Protein AF-A0A8W8NED9-F1 (afdb_monomer)

Mean predicted aligned error: 9.83 Å

pLDDT: mean 81.66, std 17.74, range [39.56, 97.44]

Structure (mmCIF, N/CA/C/O backbone):
data_AF-A0A8W8NED9-F1
#
_entry.id   AF-A0A8W8NED9-F1
#
loop_
_atom_site.group_PDB
_atom_site.id
_atom_site.type_symbol
_atom_site.label_atom_id
_atom_site.label_alt_id
_atom_site.label_comp_id
_atom_site.label_asym_id
_atom_site.label_entity_id
_atom_site.label_seq_id
_atom_site.pdbx_PDB_ins_code
_atom_site.Cartn_x
_atom_site.Cartn_y
_atom_site.Cartn_z
_atom_site.occupancy
_atom_site.B_iso_or_equiv
_atom_site.auth_seq_id
_atom_site.auth_comp_id
_atom_site.auth_asym_id
_atom_site.auth_atom_id
_atom_site.pdbx_PDB_model_num
ATOM 1 N N . MET A 1 1 ? 11.009 -7.211 -29.321 1.00 55.16 1 MET A N 1
ATOM 2 C CA . MET A 1 1 ? 10.137 -6.782 -28.205 1.00 55.16 1 MET A CA 1
ATOM 3 C C . MET A 1 1 ? 10.417 -7.691 -27.021 1.00 55.16 1 MET 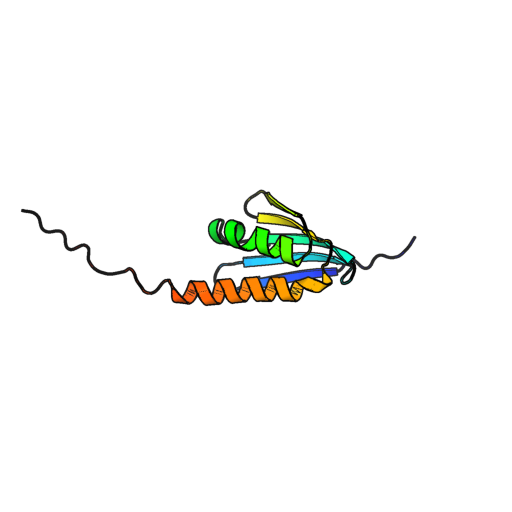A C 1
ATOM 5 O O . MET A 1 1 ? 10.388 -8.898 -27.209 1.00 55.16 1 MET A O 1
ATOM 9 N N . LYS A 1 2 ? 10.779 -7.157 -25.847 1.00 54.47 2 LYS A N 1
ATOM 10 C CA . LYS A 1 2 ? 10.926 -7.987 -24.640 1.00 54.47 2 LYS A CA 1
ATOM 11 C C . LYS A 1 2 ? 9.525 -8.292 -24.105 1.00 54.47 2 LYS A C 1
ATOM 13 O O . LYS A 1 2 ? 8.753 -7.362 -23.904 1.00 54.47 2 LYS A O 1
ATOM 18 N N . GLN A 1 3 ? 9.200 -9.568 -23.915 1.00 51.91 3 GLN A N 1
ATOM 19 C CA . GLN A 1 3 ? 7.986 -9.992 -23.219 1.00 51.91 3 GLN A CA 1
ATOM 20 C C . GLN A 1 3 ? 8.111 -9.545 -21.754 1.00 51.91 3 GLN A C 1
ATOM 22 O O . GLN A 1 3 ? 8.969 -10.049 -21.032 1.00 51.91 3 GLN A O 1
ATOM 27 N N . THR A 1 4 ? 7.313 -8.573 -21.317 1.00 58.78 4 THR A N 1
ATOM 28 C CA . THR A 1 4 ? 7.246 -8.191 -19.901 1.00 58.78 4 THR A CA 1
ATOM 29 C C . THR A 1 4 ? 6.128 -8.992 -19.251 1.00 58.78 4 THR A C 1
ATOM 31 O O . THR A 1 4 ? 4.956 -8.783 -19.556 1.00 58.78 4 THR A O 1
ATOM 34 N N . ASN A 1 5 ? 6.489 -9.921 -18.368 1.00 61.78 5 ASN A N 1
ATOM 35 C CA . ASN A 1 5 ? 5.521 -10.640 -17.547 1.00 61.78 5 ASN A CA 1
ATOM 36 C C . ASN A 1 5 ? 5.017 -9.690 -16.459 1.00 61.78 5 ASN A C 1
ATOM 38 O O . ASN A 1 5 ? 5.715 -9.423 -15.483 1.00 61.78 5 ASN A O 1
ATOM 42 N N . LEU A 1 6 ? 3.827 -9.135 -16.668 1.00 63.75 6 LEU A N 1
ATOM 43 C CA . LEU A 1 6 ? 3.149 -8.300 -15.689 1.00 63.75 6 LEU A CA 1
ATOM 44 C C . LEU A 1 6 ? 2.408 -9.209 -14.707 1.00 63.75 6 LEU A C 1
ATOM 46 O O . LEU A 1 6 ? 1.544 -9.976 -15.128 1.00 63.75 6 LEU A O 1
ATOM 50 N N . ILE A 1 7 ? 2.735 -9.129 -13.417 1.00 75.31 7 ILE A N 1
ATOM 51 C CA . ILE A 1 7 ? 2.069 -9.941 -12.394 1.00 75.31 7 ILE A CA 1
ATOM 52 C C . ILE A 1 7 ? 1.122 -9.053 -1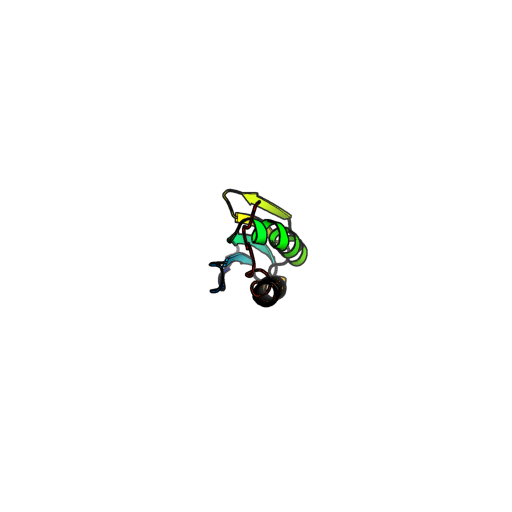1.593 1.00 75.31 7 ILE A C 1
ATOM 54 O O . ILE A 1 7 ? 1.514 -7.985 -11.118 1.00 75.31 7 ILE A O 1
ATOM 58 N N . LEU A 1 8 ? -0.127 -9.500 -11.465 1.00 81.62 8 LEU A N 1
ATOM 59 C CA . LEU A 1 8 ? -1.146 -8.884 -10.626 1.00 81.62 8 LEU A CA 1
ATOM 60 C C . LEU A 1 8 ? -1.220 -9.641 -9.298 1.00 81.62 8 LEU A C 1
ATOM 62 O O . LEU A 1 8 ? -1.477 -10.843 -9.292 1.00 81.62 8 LEU A O 1
ATOM 66 N N . TYR A 1 9 ? -1.031 -8.935 -8.187 1.00 81.62 9 TYR A N 1
ATOM 67 C CA . TYR A 1 9 ? -1.229 -9.475 -6.843 1.00 81.62 9 TYR A CA 1
ATOM 68 C C . TYR A 1 9 ? -2.340 -8.707 -6.142 1.00 81.62 9 TYR A C 1
ATOM 70 O O . TYR A 1 9 ? -2.294 -7.478 -6.072 1.00 81.62 9 TYR A O 1
ATOM 78 N N . VAL A 1 10 ? -3.314 -9.445 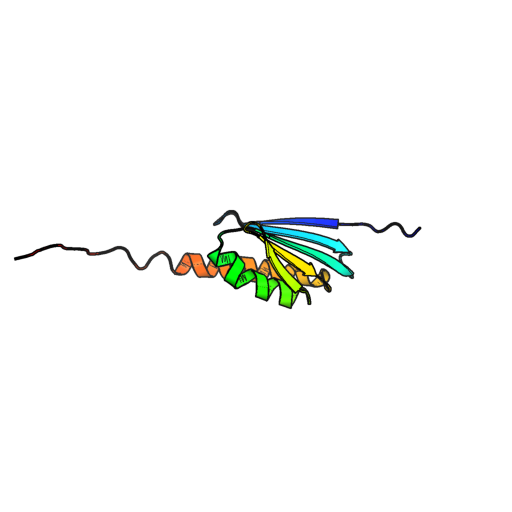-5.614 1.00 87.06 10 VAL A N 1
ATOM 79 C CA . VAL A 1 10 ? -4.418 -8.918 -4.813 1.00 87.06 10 VAL A CA 1
ATOM 80 C C . VAL A 1 10 ? -4.344 -9.573 -3.442 1.00 87.06 10 VAL A C 1
ATOM 82 O O . VAL A 1 10 ? -4.406 -10.798 -3.346 1.00 87.06 10 VAL A O 1
ATOM 85 N N . THR A 1 11 ? -4.275 -8.758 -2.397 1.00 84.44 11 THR A N 1
ATOM 86 C CA . THR A 1 11 ? -4.324 -9.213 -1.007 1.00 84.44 11 THR A CA 1
ATOM 87 C C . THR A 1 11 ? -5.551 -8.603 -0.339 1.00 84.44 11 THR A C 1
ATOM 89 O O . THR A 1 11 ? -5.746 -7.385 -0.366 1.00 84.44 11 THR A O 1
ATOM 92 N N . TYR A 1 12 ? -6.403 -9.462 0.226 1.00 84.50 12 TYR A N 1
ATOM 93 C CA . TYR A 1 12 ? -7.655 -9.075 0.874 1.00 84.50 12 TYR A CA 1
ATOM 94 C C . TYR A 1 12 ? -7.575 -9.291 2.385 1.00 84.50 12 TYR A C 1
ATOM 96 O O . TYR A 1 12 ? -7.170 -10.361 2.838 1.00 84.50 12 TYR A O 1
ATOM 104 N N . PHE A 1 13 ? -8.012 -8.295 3.157 1.00 82.56 13 PHE A N 1
ATOM 105 C CA . PHE A 1 13 ? -8.050 -8.344 4.618 1.00 82.56 13 PHE A CA 1
ATOM 106 C C . PHE A 1 13 ? -9.508 -8.247 5.098 1.00 82.56 13 PHE A C 1
ATOM 108 O O . PHE A 1 13 ? -10.221 -7.289 4.786 1.00 82.56 13 PHE A O 1
ATOM 115 N N . SER A 1 14 ? -9.970 -9.260 5.841 1.00 73.75 14 SER A N 1
ATOM 116 C CA . SER A 1 14 ? -11.397 -9.507 6.113 1.00 73.75 14 SER A CA 1
ATOM 117 C C . SER A 1 14 ? -12.053 -8.564 7.124 1.00 73.75 14 SER A C 1
ATOM 119 O O . SER A 1 14 ? -13.267 -8.394 7.067 1.00 73.75 14 SER A O 1
ATOM 121 N N . GLN A 1 15 ? -11.285 -7.946 8.021 1.00 65.62 15 GLN A N 1
ATOM 122 C CA . GLN A 1 15 ? -11.834 -7.185 9.150 1.00 65.62 15 GLN A CA 1
ATOM 123 C C . GLN A 1 15 ? -12.457 -5.842 8.733 1.00 65.62 15 GLN A C 1
ATOM 125 O O . GLN A 1 15 ? -13.483 -5.456 9.279 1.00 65.62 15 GLN A O 1
ATOM 130 N N . GLU A 1 16 ? -11.913 -5.172 7.710 1.00 68.38 16 GLU A N 1
ATOM 131 C CA . GLU A 1 16 ? -12.386 -3.844 7.271 1.00 68.38 16 GLU A CA 1
ATOM 132 C C . GLU A 1 16 ? -12.573 -3.719 5.747 1.00 68.38 16 GLU A C 1
ATOM 134 O O . GLU A 1 16 ? -12.622 -2.616 5.204 1.00 68.38 16 GLU A O 1
ATOM 139 N N . LYS A 1 17 ? -12.679 -4.849 5.028 1.00 83.56 17 LYS A N 1
ATOM 140 C CA . LYS A 1 17 ? -12.731 -4.885 3.550 1.00 83.56 17 LYS A CA 1
ATOM 141 C C . LYS A 1 17 ? -11.564 -4.118 2.910 1.00 83.56 17 LYS A C 1
ATOM 143 O O . LYS A 1 17 ? -11.746 -3.377 1.942 1.00 83.56 17 LYS A O 1
ATOM 148 N N . ILE A 1 18 ? -10.363 -4.286 3.461 1.00 90.44 18 ILE A N 1
ATOM 149 C CA . ILE A 1 18 ? -9.159 -3.652 2.921 1.00 90.44 18 ILE A CA 1
ATOM 150 C C . ILE A 1 18 ? -8.632 -4.496 1.766 1.00 90.44 18 ILE A C 1
ATOM 152 O O . ILE A 1 18 ? -8.539 -5.722 1.857 1.00 90.44 18 ILE A O 1
ATOM 156 N N . CYS A 1 19 ? -8.270 -3.821 0.681 1.00 92.75 19 CYS A N 1
ATOM 157 C CA . CYS A 1 19 ? -7.671 -4.433 -0.495 1.00 92.75 19 CYS A CA 1
ATOM 158 C C . CYS A 1 19 ? -6.338 -3.754 -0.788 1.00 92.75 19 CYS A C 1
ATOM 160 O O . CYS A 1 19 ? -6.271 -2.532 -0.922 1.00 92.75 19 CYS A O 1
ATOM 162 N N . PHE A 1 20 ? -5.285 -4.555 -0.902 1.00 94.56 20 PHE A N 1
ATOM 163 C CA . PHE A 1 20 ? -3.988 -4.110 -1.380 1.00 94.56 20 PHE A CA 1
ATOM 164 C C . PHE A 1 20 ? -3.695 -4.783 -2.717 1.00 94.56 20 PHE A C 1
ATOM 166 O O . PHE A 1 20 ? -3.582 -6.004 -2.811 1.00 94.56 20 PHE A O 1
ATOM 173 N N . LEU A 1 21 ? -3.603 -3.968 -3.761 1.00 94.81 21 LEU A N 1
ATOM 174 C CA . LEU A 1 21 ? -3.381 -4.386 -5.132 1.00 94.81 21 LEU A CA 1
ATOM 175 C C . LEU A 1 21 ? -2.024 -3.889 -5.604 1.00 94.81 21 LEU A C 1
ATOM 177 O O . LEU A 1 21 ? -1.714 -2.706 -5.479 1.00 94.81 21 LEU A O 1
ATOM 181 N N . THR A 1 22 ? -1.236 -4.770 -6.211 1.00 93.38 22 THR A N 1
ATOM 182 C CA . THR A 1 22 ? 0.012 -4.392 -6.879 1.00 93.38 22 THR A CA 1
ATOM 183 C C . THR A 1 22 ? 0.076 -4.989 -8.274 1.00 93.38 22 THR A C 1
ATOM 185 O O . THR A 1 22 ? -0.406 -6.095 -8.516 1.00 93.38 22 THR A O 1
ATOM 188 N N . VAL A 1 23 ? 0.657 -4.238 -9.205 1.00 92.38 23 VAL A N 1
ATOM 189 C CA . VAL A 1 23 ? 0.858 -4.677 -10.585 1.00 92.38 23 VAL A CA 1
ATOM 190 C C . VAL A 1 23 ? 2.210 -4.197 -11.089 1.00 92.38 23 VAL A C 1
ATOM 192 O O . VAL A 1 23 ? 2.536 -3.016 -10.976 1.00 92.38 23 VAL A O 1
ATOM 195 N N . GLY A 1 24 ? 3.023 -5.095 -11.634 1.00 88.69 24 GLY A N 1
ATOM 196 C CA . GLY A 1 24 ? 4.348 -4.730 -12.131 1.00 88.69 24 GLY A CA 1
ATOM 197 C C . GLY A 1 24 ? 5.306 -5.904 -12.221 1.00 88.69 24 GLY A C 1
ATOM 198 O O . GLY A 1 24 ? 4.903 -7.064 -12.130 1.00 88.69 24 GLY A O 1
ATOM 199 N N . ASP A 1 25 ? 6.581 -5.572 -12.405 1.00 83.38 25 ASP A N 1
ATOM 200 C CA . ASP A 1 25 ? 7.674 -6.537 -12.330 1.00 83.38 25 ASP A CA 1
ATOM 201 C C . ASP A 1 25 ? 7.995 -6.815 -10.856 1.00 83.38 25 ASP A C 1
ATOM 203 O O . ASP A 1 25 ? 8.221 -5.889 -10.075 1.00 83.38 25 ASP A O 1
ATOM 207 N N . GLU A 1 26 ? 8.040 -8.090 -10.472 1.00 73.00 26 GLU A N 1
ATOM 208 C CA . GLU A 1 26 ? 8.327 -8.530 -9.105 1.00 73.00 26 GLU A CA 1
ATOM 209 C C . GLU A 1 26 ? 9.645 -7.955 -8.559 1.00 73.00 26 GLU A C 1
ATOM 211 O O . GLU A 1 26 ? 9.749 -7.655 -7.367 1.00 73.00 26 GLU A O 1
ATOM 216 N N . LYS A 1 27 ? 10.644 -7.751 -9.428 1.00 78.56 27 LYS A N 1
ATOM 217 C CA . LYS A 1 27 ? 11.954 -7.190 -9.059 1.00 78.56 27 LYS A CA 1
ATOM 218 C C . LYS A 1 27 ? 12.112 -5.716 -9.432 1.00 78.56 27 LYS A C 1
ATOM 220 O O . LYS A 1 27 ? 13.177 -5.149 -9.191 1.00 78.56 27 LYS A O 1
ATOM 225 N N . GLY A 1 28 ? 11.084 -5.098 -10.005 1.00 81.06 28 GLY A N 1
ATOM 226 C CA . GLY A 1 28 ? 11.177 -3.783 -10.622 1.00 81.06 28 GLY A CA 1
ATOM 227 C C . GLY A 1 28 ? 10.137 -2.782 -10.133 1.00 81.06 28 GLY A C 1
ATOM 228 O O . GLY A 1 28 ? 9.632 -2.834 -9.005 1.00 81.06 28 GLY A O 1
ATOM 229 N N . ALA A 1 29 ? 9.866 -1.824 -11.015 1.00 89.25 29 ALA A N 1
ATOM 230 C CA . ALA A 1 29 ? 8.849 -0.813 -10.813 1.00 89.25 29 ALA A CA 1
ATOM 231 C C . ALA A 1 29 ? 7.454 -1.349 -11.161 1.00 89.25 29 ALA A C 1
ATOM 233 O O . ALA A 1 29 ? 7.285 -2.273 -11.960 1.00 89.25 29 ALA A O 1
ATOM 234 N N . GLY A 1 30 ? 6.444 -0.714 -10.585 1.00 92.38 30 GLY A N 1
ATOM 235 C CA . GLY A 1 30 ? 5.053 -1.011 -10.862 1.00 92.38 30 GLY A CA 1
ATOM 236 C C . GLY A 1 30 ? 4.119 0.017 -10.251 1.00 92.38 30 GLY A C 1
ATOM 237 O O . GLY A 1 30 ? 4.510 1.143 -9.934 1.00 92.38 30 GLY A O 1
ATOM 238 N N . LEU A 1 31 ? 2.868 -0.381 -10.090 1.00 94.62 31 LEU A N 1
ATOM 239 C CA . LEU A 1 31 ? 1.820 0.402 -9.462 1.00 94.62 31 LEU A CA 1
ATOM 240 C C . LEU A 1 31 ? 1.289 -0.344 -8.246 1.00 94.62 31 LEU A C 1
ATOM 242 O O . LEU A 1 31 ? 1.331 -1.575 -8.180 1.00 94.62 31 LEU A O 1
ATOM 246 N N . PHE A 1 32 ? 0.765 0.421 -7.301 1.00 95.19 32 PHE A N 1
ATOM 247 C CA . PHE A 1 32 ? 0.032 -0.117 -6.171 1.00 95.19 32 PHE A CA 1
ATOM 248 C C . PHE A 1 32 ? -1.227 0.701 -5.901 1.00 95.19 32 PHE A C 1
ATOM 250 O O . PHE A 1 32 ? -1.310 1.887 -6.238 1.00 95.19 32 PHE A O 1
ATOM 257 N N . LEU A 1 33 ? -2.193 0.052 -5.268 1.00 95.94 33 LEU A N 1
ATOM 258 C CA . LEU A 1 33 ? -3.447 0.630 -4.8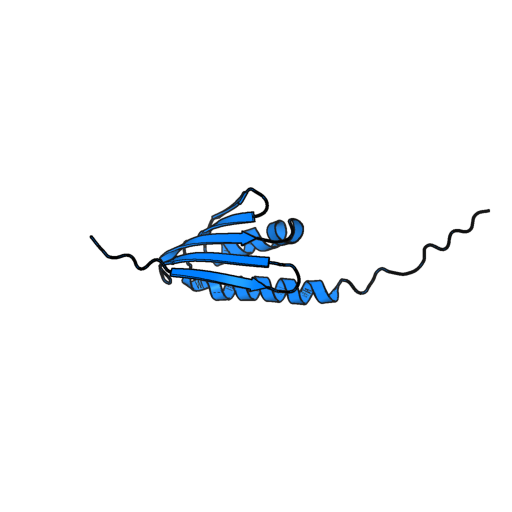28 1.00 95.94 33 LEU A CA 1
ATOM 259 C C . LEU A 1 33 ? -3.831 0.002 -3.488 1.00 95.94 33 LEU A C 1
ATOM 261 O O . LEU A 1 33 ? -3.808 -1.214 -3.329 1.00 95.94 33 LEU A O 1
ATOM 265 N N . LEU A 1 34 ? -4.165 0.850 -2.525 1.00 95.62 34 LEU A N 1
ATOM 266 C CA . LEU A 1 34 ? -4.688 0.487 -1.220 1.00 95.62 34 LEU A CA 1
ATOM 267 C C . LEU A 1 34 ? -6.099 1.067 -1.092 1.00 95.62 34 LEU A C 1
ATOM 269 O O . LEU A 1 34 ? -6.288 2.286 -1.126 1.00 95.62 34 LEU A O 1
ATOM 273 N N . SER A 1 35 ? -7.074 0.181 -0.941 1.00 93.81 35 SER A N 1
ATOM 274 C CA . SER A 1 35 ? -8.485 0.495 -0.719 1.00 93.81 35 SER A CA 1
ATOM 275 C C . SER A 1 35 ? -8.892 0.113 0.693 1.00 93.81 35 SER A C 1
ATOM 277 O O . SER A 1 35 ? -8.459 -0.919 1.202 1.00 93.81 35 SER A O 1
ATOM 279 N N . GLY A 1 36 ? -9.763 0.911 1.299 1.00 91.00 36 GLY A N 1
ATOM 280 C CA . GLY A 1 36 ? -10.299 0.667 2.634 1.00 91.00 36 GLY A CA 1
ATOM 281 C C . GLY A 1 36 ? -10.943 1.928 3.212 1.00 91.00 36 GLY A C 1
ATOM 282 O O . GLY A 1 36 ? -11.132 2.906 2.483 1.00 91.00 36 GLY A O 1
ATOM 283 N N . PRO A 1 37 ? -11.261 1.934 4.516 1.00 90.31 37 PRO A N 1
ATOM 284 C CA . PRO A 1 37 ? -11.763 3.117 5.206 1.00 90.31 37 PRO A CA 1
ATOM 285 C C . PRO A 1 37 ? -10.825 4.322 5.052 1.00 90.31 37 PRO A C 1
ATOM 287 O O . PRO A 1 37 ? -9.602 4.184 5.117 1.00 90.31 37 PRO A O 1
ATOM 290 N N . GLU A 1 38 ? -11.386 5.525 4.895 1.00 89.75 38 GLU A N 1
ATOM 291 C CA . GLU A 1 38 ? -10.605 6.737 4.600 1.00 89.75 38 GLU A CA 1
ATOM 292 C C . GLU A 1 38 ? -9.541 7.039 5.671 1.00 89.75 38 GLU A C 1
ATOM 294 O O . GLU A 1 38 ? -8.417 7.441 5.363 1.00 89.75 38 GLU A O 1
ATOM 299 N N . ILE A 1 39 ? -9.884 6.805 6.938 1.00 89.44 39 ILE A N 1
ATOM 300 C CA . ILE A 1 39 ? -8.980 6.997 8.076 1.00 89.44 39 ILE A CA 1
ATOM 301 C C . ILE A 1 39 ? -7.780 6.047 7.961 1.00 89.44 39 ILE A C 1
ATOM 303 O O . ILE A 1 39 ? -6.637 6.473 8.121 1.00 89.44 39 ILE A O 1
ATOM 307 N N . PHE A 1 40 ? -8.028 4.782 7.608 1.00 90.75 40 PHE A N 1
ATOM 308 C CA . PHE A 1 40 ? -6.986 3.773 7.441 1.00 90.75 40 PHE A CA 1
ATOM 309 C C . PHE A 1 40 ? -6.050 4.121 6.279 1.00 90.75 40 PHE A C 1
ATOM 311 O O . PHE A 1 40 ? -4.831 4.138 6.441 1.00 90.75 40 PHE A O 1
ATOM 318 N N . ILE A 1 41 ? -6.598 4.455 5.107 1.00 93.75 41 ILE A N 1
ATOM 319 C CA . ILE A 1 41 ? -5.778 4.748 3.921 1.00 93.75 41 ILE A CA 1
ATOM 320 C C . ILE A 1 41 ? -4.958 6.037 4.076 1.00 93.75 41 ILE A C 1
ATOM 322 O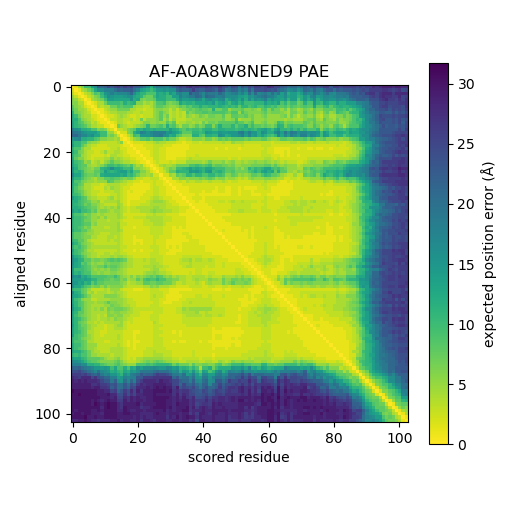 O . ILE A 1 41 ? -3.848 6.105 3.549 1.00 93.75 41 ILE A O 1
ATOM 326 N N . LYS A 1 42 ? -5.461 7.047 4.805 1.00 93.50 42 LYS A N 1
ATOM 327 C CA . LYS A 1 42 ? -4.714 8.283 5.104 1.00 93.50 42 LYS A CA 1
ATOM 328 C C . LYS A 1 42 ? -3.505 8.012 5.992 1.00 93.50 42 LYS A C 1
ATOM 330 O O . LYS A 1 42 ? -2.464 8.633 5.807 1.00 93.50 42 LYS A O 1
ATOM 335 N N . GLU A 1 43 ? -3.644 7.080 6.928 1.00 93.62 43 GLU A N 1
ATOM 336 C CA . GLU A 1 43 ? -2.591 6.711 7.870 1.00 93.62 43 GLU A CA 1
ATOM 337 C C . GLU A 1 43 ? -1.562 5.748 7.251 1.00 93.62 43 GLU A C 1
ATOM 339 O O . GLU A 1 43 ? -0.351 5.940 7.379 1.00 93.62 43 GLU A O 1
ATOM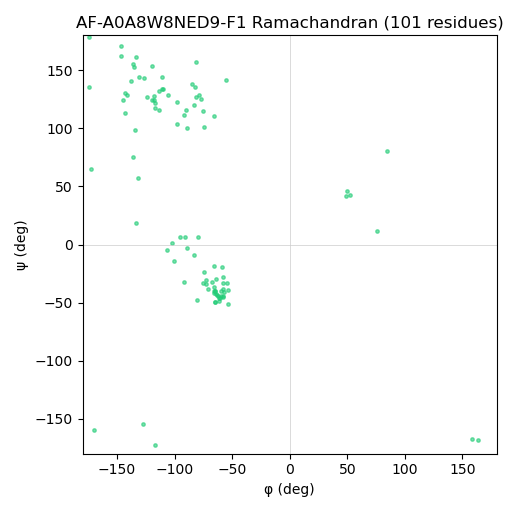 344 N N . VAL A 1 44 ? -2.040 4.698 6.579 1.00 95.25 44 VAL A N 1
ATOM 345 C CA . VAL A 1 44 ? -1.221 3.567 6.114 1.00 95.25 44 VAL A CA 1
ATOM 346 C C . VAL A 1 44 ? -0.707 3.775 4.691 1.00 95.25 44 VAL A C 1
ATOM 348 O O . VAL A 1 44 ? 0.406 3.359 4.374 1.00 95.25 44 VAL A O 1
ATOM 351 N N . GLY A 1 45 ? -1.465 4.464 3.836 1.00 95.56 45 GLY A N 1
AT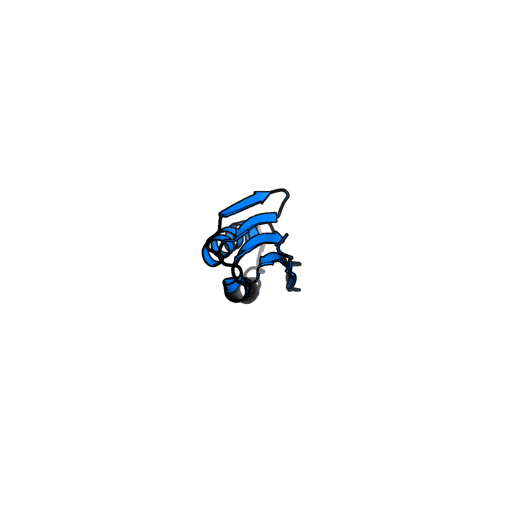OM 352 C CA . GLY A 1 45 ? -1.115 4.695 2.433 1.00 95.56 45 GLY A CA 1
ATOM 353 C C . GLY A 1 45 ? 0.271 5.322 2.223 1.00 95.56 45 GLY A C 1
ATOM 354 O O . GLY A 1 45 ? 1.073 4.748 1.480 1.00 95.56 45 GLY A O 1
ATOM 355 N N . PRO A 1 46 ? 0.615 6.437 2.899 1.00 97.12 46 PRO A N 1
ATOM 356 C CA . PRO A 1 46 ? 1.947 7.038 2.801 1.00 97.12 46 PRO A CA 1
ATOM 357 C C . PRO A 1 46 ? 3.078 6.099 3.243 1.00 97.12 46 PRO A C 1
ATOM 359 O O . PRO A 1 46 ? 4.101 6.018 2.566 1.00 97.12 46 PRO A O 1
ATOM 362 N N . LYS A 1 47 ? 2.872 5.331 4.321 1.00 97.44 47 LYS A N 1
ATOM 363 C CA . LYS A 1 47 ? 3.852 4.358 4.836 1.00 97.44 47 LYS A CA 1
ATOM 364 C C . LYS A 1 47 ? 4.080 3.213 3.840 1.00 97.44 47 LYS A C 1
ATOM 366 O O . LYS A 1 47 ? 5.210 2.793 3.605 1.00 97.44 47 LYS A O 1
ATOM 371 N N . VAL A 1 48 ? 3.011 2.733 3.199 1.00 96.56 48 VAL A N 1
ATOM 372 C CA . VAL A 1 48 ? 3.097 1.745 2.111 1.00 96.56 48 VAL A CA 1
ATOM 373 C C . VAL A 1 48 ? 3.881 2.310 0.925 1.00 96.56 48 VAL A C 1
ATOM 375 O O . VAL A 1 48 ? 4.763 1.629 0.401 1.00 96.56 48 VAL A O 1
ATOM 378 N N . ALA A 1 49 ? 3.616 3.558 0.524 1.00 96.69 49 ALA A N 1
ATOM 379 C CA . ALA A 1 49 ? 4.365 4.213 -0.547 1.00 96.69 49 ALA A CA 1
ATOM 380 C C . ALA A 1 49 ? 5.864 4.278 -0.227 1.00 96.69 49 ALA A C 1
ATOM 382 O O . ALA A 1 49 ? 6.686 3.955 -1.082 1.00 96.69 49 ALA A O 1
ATOM 383 N N . GLU A 1 50 ? 6.215 4.633 1.009 1.00 97.38 50 GLU A N 1
ATOM 384 C CA . GLU A 1 50 ? 7.596 4.692 1.484 1.00 97.38 50 GLU A CA 1
ATOM 385 C C . GLU A 1 50 ? 8.292 3.323 1.416 1.00 97.38 50 GLU A C 1
ATOM 387 O O . GLU A 1 50 ? 9.368 3.208 0.824 1.00 97.38 50 GLU A O 1
ATOM 392 N N . ILE A 1 51 ? 7.651 2.256 1.914 1.00 96.75 51 ILE A N 1
ATOM 393 C CA . ILE A 1 51 ? 8.180 0.880 1.843 1.00 96.75 51 ILE A CA 1
ATOM 394 C C . ILE A 1 51 ? 8.452 0.464 0.393 1.00 96.75 51 ILE A C 1
ATOM 396 O O . ILE A 1 51 ? 9.473 -0.158 0.088 1.00 96.75 51 ILE A O 1
ATOM 400 N N . LEU A 1 52 ? 7.562 0.827 -0.528 1.00 95.44 52 LEU A N 1
ATOM 401 C CA . LEU A 1 52 ? 7.704 0.517 -1.951 1.00 95.44 52 LEU A CA 1
ATOM 402 C C . LEU A 1 52 ? 8.672 1.462 -2.686 1.00 95.44 52 LEU A C 1
ATOM 404 O O . LEU A 1 52 ? 8.808 1.370 -3.913 1.00 95.44 52 LEU A O 1
ATOM 408 N N . ASN A 1 53 ? 9.357 2.351 -1.953 1.00 95.50 53 ASN A N 1
ATOM 409 C CA . ASN A 1 53 ? 10.206 3.427 -2.467 1.00 95.50 53 ASN A CA 1
ATOM 410 C C . ASN A 1 53 ? 9.492 4.236 -3.559 1.00 95.50 53 ASN A C 1
ATOM 412 O O . ASN A 1 53 ? 10.034 4.497 -4.632 1.00 95.50 53 ASN A O 1
ATOM 416 N N . GLY A 1 54 ? 8.217 4.505 -3.326 1.00 94.44 54 GLY A N 1
ATOM 417 C CA . GLY A 1 54 ? 7.255 4.990 -4.290 1.00 94.44 54 GLY A CA 1
ATOM 418 C C . GLY A 1 54 ? 6.708 6.368 -3.953 1.00 94.44 54 GLY A C 1
ATOM 419 O O . GLY A 1 54 ? 7.152 7.050 -3.033 1.00 94.44 54 GLY A O 1
ATOM 420 N N . LYS A 1 55 ? 5.707 6.780 -4.726 1.00 95.62 55 LYS A N 1
ATOM 421 C CA . LYS A 1 55 ? 4.901 7.976 -4.457 1.00 95.62 55 LYS A CA 1
ATOM 422 C C . LYS A 1 55 ? 3.450 7.644 -4.726 1.00 95.62 55 LYS A C 1
ATOM 424 O O . LYS A 1 55 ? 3.169 6.983 -5.725 1.00 95.62 55 LYS A O 1
ATOM 429 N N . GLY A 1 56 ? 2.550 8.142 -3.891 1.00 95.12 56 GLY A N 1
ATOM 430 C CA . GLY A 1 56 ? 1.121 7.966 -4.085 1.00 95.12 56 GLY A CA 1
ATOM 431 C C . GLY A 1 56 ? 0.309 9.151 -3.595 1.00 95.12 56 GLY A C 1
ATOM 432 O O . GLY A 1 56 ? 0.826 10.077 -2.969 1.00 95.12 56 GLY A O 1
ATOM 433 N N . SER A 1 57 ? -0.970 9.120 -3.926 1.00 95.69 57 SER A N 1
ATOM 434 C CA . SER A 1 57 ? -1.959 10.100 -3.508 1.00 95.69 57 SER A CA 1
ATOM 435 C C . SER A 1 57 ? -3.313 9.427 -3.321 1.00 95.69 57 SER A C 1
ATOM 437 O O . SER A 1 57 ? -3.560 8.317 -3.802 1.00 95.69 57 SER A O 1
ATOM 439 N N . ILE A 1 58 ? -4.201 10.111 -2.602 1.00 94.31 58 ILE A N 1
ATOM 440 C CA . ILE A 1 58 ? -5.584 9.670 -2.450 1.00 94.31 58 ILE A CA 1
ATOM 441 C C . ILE A 1 58 ? -6.365 10.093 -3.692 1.00 94.31 58 ILE A C 1
ATOM 443 O O . ILE A 1 58 ? -6.365 11.261 -4.073 1.00 94.31 58 ILE A O 1
ATOM 447 N N . ASN A 1 59 ? -7.045 9.137 -4.314 1.00 90.69 59 ASN A N 1
ATOM 448 C CA . ASN A 1 59 ? -7.906 9.353 -5.464 1.00 90.69 59 ASN A CA 1
ATOM 449 C C . ASN A 1 59 ? -9.107 8.396 -5.391 1.00 90.69 59 ASN A C 1
ATOM 451 O O . ASN A 1 59 ? -8.932 7.179 -5.301 1.00 90.69 59 ASN A O 1
ATOM 455 N N . ARG A 1 60 ? -10.325 8.958 -5.424 1.00 85.25 60 ARG A N 1
ATOM 456 C CA . ARG A 1 60 ? -11.610 8.229 -5.363 1.00 85.25 60 ARG A CA 1
ATOM 457 C C . ARG A 1 60 ? -11.691 7.214 -4.210 1.00 85.25 60 ARG A C 1
ATOM 459 O O . ARG A 1 60 ? -12.077 6.071 -4.422 1.00 85.25 60 ARG A O 1
ATOM 466 N N . GLY A 1 61 ? -11.288 7.620 -3.005 1.00 84.44 61 GLY A N 1
ATOM 467 C CA . GLY A 1 61 ? -11.352 6.760 -1.814 1.00 84.44 61 GLY A CA 1
ATOM 468 C C . GLY A 1 61 ? -10.278 5.670 -1.745 1.00 84.44 61 GLY A C 1
ATOM 469 O O . GLY A 1 61 ? -10.371 4.785 -0.905 1.00 84.44 61 GLY A O 1
ATOM 470 N N . ASN A 1 62 ? -9.252 5.730 -2.599 1.00 93.62 62 ASN A N 1
ATOM 471 C CA . ASN A 1 62 ? -8.127 4.797 -2.588 1.00 93.62 62 ASN A CA 1
ATOM 472 C C . ASN A 1 62 ? -6.813 5.561 -2.518 1.00 93.62 62 ASN A C 1
ATOM 474 O O . ASN A 1 62 ? -6.670 6.599 -3.165 1.00 93.62 62 ASN A O 1
ATOM 478 N N . TYR A 1 63 ? -5.832 5.026 -1.801 1.00 96.38 63 TYR A N 1
ATOM 479 C CA . TYR A 1 63 ? -4.463 5.515 -1.873 1.00 96.38 63 TYR A CA 1
ATOM 480 C C . TYR A 1 63 ? -3.724 4.740 -2.964 1.00 96.38 63 TYR A C 1
ATOM 482 O O . TYR A 1 63 ? -3.561 3.529 -2.858 1.00 96.38 63 TYR A O 1
ATOM 490 N N . GLN A 1 64 ? -3.289 5.408 -4.027 1.00 96.44 64 GLN A N 1
ATOM 491 C CA . GLN A 1 64 ? -2.673 4.745 -5.179 1.00 96.44 64 GLN A CA 1
ATOM 492 C C . GLN A 1 64 ? -1.418 5.470 -5.645 1.00 96.44 64 GLN A C 1
ATOM 494 O O . GLN A 1 64 ? -1.278 6.678 -5.453 1.00 96.44 64 GLN A O 1
ATOM 499 N N . GLY A 1 65 ? -0.495 4.736 -6.261 1.00 95.69 65 GLY A N 1
ATOM 500 C CA . GLY A 1 65 ? 0.803 5.298 -6.587 1.00 95.69 65 GLY A CA 1
ATOM 501 C C . GLY A 1 65 ? 1.725 4.413 -7.410 1.00 95.69 65 GLY A C 1
ATOM 502 O O . GLY A 1 65 ? 1.417 3.271 -7.747 1.00 95.69 65 GLY A O 1
ATOM 503 N N . LYS A 1 66 ? 2.895 4.973 -7.720 1.00 95.50 66 LYS A N 1
ATOM 504 C CA . LYS A 1 66 ? 4.016 4.255 -8.331 1.00 95.50 66 LYS A CA 1
ATOM 505 C C . LYS A 1 66 ? 4.835 3.577 -7.241 1.00 95.50 66 LYS A C 1
ATOM 507 O O . LYS A 1 66 ? 5.130 4.209 -6.231 1.00 95.50 66 LYS A O 1
ATOM 512 N N . ALA A 1 67 ? 5.254 2.345 -7.486 1.00 95.19 67 ALA A N 1
ATOM 513 C CA . ALA A 1 67 ? 6.212 1.597 -6.684 1.00 95.19 67 ALA A CA 1
ATOM 514 C C . ALA A 1 67 ? 7.516 1.446 -7.475 1.00 95.19 67 ALA A C 1
ATOM 516 O O . ALA A 1 67 ? 7.475 1.073 -8.644 1.00 95.19 67 ALA A O 1
ATOM 517 N N . ASN A 1 68 ? 8.667 1.699 -6.852 1.00 93.56 68 ASN A N 1
ATOM 518 C CA . ASN A 1 68 ? 9.973 1.454 -7.480 1.00 93.56 68 ASN A CA 1
ATOM 519 C C . ASN A 1 68 ? 10.619 0.147 -6.994 1.00 93.56 68 ASN A C 1
ATOM 521 O O . ASN A 1 68 ? 11.595 -0.307 -7.586 1.00 93.56 68 ASN A O 1
ATOM 525 N N . LYS A 1 69 ? 10.105 -0.441 -5.904 1.00 91.31 69 LYS A N 1
ATOM 526 C CA . LYS A 1 69 ? 10.585 -1.700 -5.320 1.00 91.31 69 LYS A CA 1
ATOM 527 C C . LYS A 1 69 ? 9.416 -2.614 -4.936 1.00 91.31 69 LYS A C 1
ATOM 529 O O . LYS A 1 69 ? 9.111 -2.765 -3.753 1.00 91.31 69 LYS A O 1
ATOM 534 N N . LEU A 1 70 ? 8.776 -3.253 -5.921 1.00 91.00 70 LEU A N 1
ATOM 535 C CA . LEU A 1 70 ? 7.705 -4.232 -5.655 1.00 91.00 70 LEU A CA 1
ATOM 536 C C . LEU A 1 70 ? 8.186 -5.492 -4.925 1.00 91.00 70 LEU A C 1
ATOM 538 O O . LEU A 1 70 ? 7.391 -6.154 -4.260 1.00 91.00 70 LEU A O 1
ATOM 542 N N . SER A 1 71 ? 9.490 -5.765 -4.936 1.00 90.81 71 SER A N 1
ATOM 543 C CA . SER A 1 71 ? 10.099 -6.802 -4.100 1.00 90.81 71 SER A CA 1
ATOM 544 C C . SER A 1 71 ? 9.864 -6.582 -2.598 1.00 90.81 71 SER A C 1
ATOM 546 O O . SER A 1 71 ? 9.954 -7.527 -1.820 1.00 90.81 71 SER A O 1
ATOM 548 N N . GLN A 1 72 ? 9.514 -5.359 -2.172 1.00 92.69 72 GLN A N 1
ATOM 549 C CA . GLN A 1 72 ? 9.162 -5.043 -0.784 1.00 92.69 72 GLN A CA 1
ATOM 550 C C . GLN A 1 72 ? 7.662 -5.172 -0.468 1.00 92.69 72 GLN A C 1
ATOM 552 O O . GLN A 1 72 ? 7.266 -4.857 0.654 1.00 92.69 72 GLN A O 1
ATOM 557 N N . LYS A 1 73 ? 6.825 -5.669 -1.395 1.00 91.81 73 LYS A N 1
ATOM 558 C CA . LYS A 1 73 ? 5.369 -5.803 -1.180 1.00 91.81 73 LYS A CA 1
ATOM 559 C C . LYS A 1 73 ? 5.006 -6.577 0.091 1.00 91.81 73 LYS A C 1
ATOM 561 O O . LYS A 1 73 ? 4.136 -6.132 0.826 1.00 91.81 73 LYS A O 1
ATOM 566 N N . GLY A 1 74 ? 5.742 -7.640 0.426 1.00 92.31 74 GLY A N 1
ATOM 567 C CA . GLY A 1 74 ? 5.484 -8.423 1.642 1.00 92.31 74 GLY A CA 1
ATOM 568 C C . GLY A 1 74 ? 5.696 -7.629 2.939 1.00 92.31 74 GLY A C 1
ATOM 569 O O . GLY A 1 74 ? 5.006 -7.855 3.928 1.00 92.31 74 GLY A O 1
ATOM 570 N N . LYS A 1 75 ? 6.599 -6.636 2.942 1.00 94.94 75 LYS A N 1
ATOM 571 C CA . LYS A 1 75 ? 6.749 -5.719 4.086 1.00 94.94 75 LYS A CA 1
ATOM 572 C C . LYS A 1 75 ? 5.557 -4.770 4.200 1.00 94.94 75 LYS A C 1
ATOM 574 O O . LYS A 1 75 ? 5.124 -4.479 5.309 1.00 94.94 75 LYS A O 1
ATOM 579 N N . ALA A 1 76 ? 5.031 -4.303 3.067 1.00 95.00 76 ALA A N 1
ATOM 580 C CA . ALA A 1 76 ? 3.833 -3.470 3.042 1.00 95.00 76 ALA A CA 1
ATOM 581 C C . ALA A 1 76 ? 2.599 -4.254 3.522 1.00 95.00 76 ALA A C 1
ATOM 583 O O . ALA A 1 76 ? 1.834 -3.738 4.329 1.00 95.00 76 ALA A O 1
ATOM 584 N N . GLU A 1 77 ? 2.445 -5.514 3.108 1.00 93.81 77 GLU A N 1
ATOM 585 C CA . GLU A 1 77 ? 1.384 -6.407 3.599 1.00 93.81 77 GLU A CA 1
ATOM 586 C C . GLU A 1 77 ? 1.477 -6.628 5.108 1.00 93.81 77 GLU A C 1
ATOM 588 O O . GLU A 1 77 ? 0.477 -6.495 5.811 1.00 93.81 77 GLU A O 1
ATOM 593 N N . LYS A 1 78 ? 2.686 -6.892 5.617 1.00 94.31 78 LYS A N 1
ATOM 594 C CA . LYS A 1 78 ? 2.919 -7.051 7.054 1.00 94.31 78 LYS A CA 1
ATOM 595 C C . LYS A 1 78 ? 2.539 -5.790 7.837 1.00 94.31 78 LYS A C 1
ATOM 597 O O . LYS A 1 78 ? 1.837 -5.901 8.835 1.00 94.31 78 LYS A O 1
ATOM 602 N N . LEU A 1 79 ? 2.913 -4.602 7.352 1.00 95.25 79 LEU A N 1
ATOM 603 C CA . LEU A 1 79 ? 2.499 -3.329 7.956 1.00 95.25 79 LEU A CA 1
ATOM 604 C C . LEU A 1 79 ? 0.967 -3.189 8.005 1.00 95.25 79 LEU A C 1
ATOM 606 O O . LEU A 1 79 ? 0.414 -2.768 9.024 1.00 95.25 79 LEU A O 1
ATOM 610 N N . ILE A 1 80 ? 0.279 -3.521 6.908 1.00 93.25 80 ILE A N 1
ATOM 611 C CA . ILE A 1 80 ? -1.189 -3.463 6.831 1.00 93.25 80 ILE A CA 1
ATOM 612 C C . ILE A 1 80 ? -1.803 -4.412 7.870 1.00 93.25 80 ILE A C 1
ATOM 614 O O . ILE A 1 80 ? -2.678 -4.003 8.632 1.00 93.25 80 ILE A O 1
ATOM 618 N N . GLN A 1 81 ? -1.298 -5.643 7.959 1.00 90.94 81 GLN A N 1
ATOM 619 C CA . GLN A 1 81 ? -1.771 -6.653 8.906 1.00 90.94 81 GLN A CA 1
ATOM 620 C C . GLN A 1 81 ? -1.529 -6.262 10.374 1.00 90.94 81 GLN A C 1
ATOM 622 O O . GLN A 1 81 ? -2.411 -6.440 11.216 1.00 90.94 81 GLN A O 1
ATOM 627 N N . GLU A 1 82 ? -0.358 -5.707 10.690 1.00 91.75 82 GLU A N 1
ATOM 628 C CA . GLU A 1 82 ? -0.013 -5.233 12.037 1.00 91.75 82 GLU A CA 1
ATOM 629 C C . GLU A 1 82 ? -0.900 -4.061 12.462 1.00 91.75 82 GLU A C 1
ATOM 631 O O . G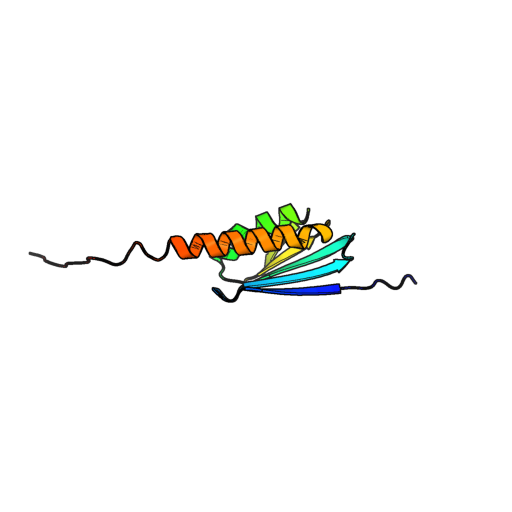LU A 1 82 ? -1.363 -4.006 13.604 1.00 91.75 82 GLU A O 1
ATOM 636 N N . THR A 1 83 ? -1.190 -3.148 11.532 1.00 90.56 83 THR A N 1
ATOM 637 C CA . THR A 1 83 ? -2.074 -2.006 11.796 1.00 90.56 83 THR A CA 1
ATOM 638 C C . THR A 1 83 ? -3.501 -2.469 12.084 1.00 90.56 83 THR A C 1
ATOM 640 O O . THR A 1 83 ? -4.135 -1.950 13.001 1.00 90.56 83 THR A O 1
ATOM 643 N N . LEU A 1 84 ? -3.993 -3.472 11.351 1.00 87.81 84 LEU A N 1
ATOM 644 C CA . LEU A 1 84 ? -5.319 -4.052 11.584 1.00 87.81 84 LEU A CA 1
ATOM 645 C C . LEU A 1 84 ? -5.409 -4.749 12.943 1.00 87.81 84 LEU A C 1
ATOM 647 O O . LEU A 1 84 ? -6.269 -4.410 13.752 1.00 87.81 84 LEU A O 1
ATOM 651 N N . SER A 1 85 ? -4.435 -5.609 13.245 1.00 85.06 85 SER A N 1
ATOM 652 C CA . SER A 1 85 ? -4.346 -6.312 14.536 1.00 85.06 85 SER A CA 1
ATOM 653 C C . SER A 1 85 ? -4.277 -5.346 15.729 1.00 85.06 85 SER A C 1
ATOM 655 O O . SER A 1 85 ? -4.790 -5.627 16.810 1.00 85.06 85 SER A O 1
ATOM 657 N N . SER A 1 86 ? -3.643 -4.184 15.540 1.00 81.00 86 SER A N 1
ATOM 658 C CA . SER A 1 86 ? -3.524 -3.156 16.580 1.00 81.00 86 SER A CA 1
ATOM 659 C C . SER A 1 86 ? -4.830 -2.383 16.806 1.00 81.00 86 SER A C 1
ATOM 661 O O . SER A 1 86 ? -5.115 -1.994 17.940 1.00 81.00 86 SER A O 1
ATOM 663 N N . LYS A 1 87 ? -5.640 -2.167 15.758 1.00 69.50 87 LYS A N 1
ATOM 664 C CA . LYS A 1 87 ? -6.927 -1.455 15.858 1.00 69.50 87 LYS A CA 1
ATOM 665 C C . LYS A 1 87 ? -8.007 -2.298 16.547 1.00 69.50 87 LYS A C 1
ATOM 667 O O . LYS A 1 87 ? -8.791 -1.737 17.310 1.00 69.50 87 LYS A O 1
ATOM 672 N N . ASP A 1 88 ? -7.967 -3.626 16.420 1.00 59.12 88 ASP A N 1
ATOM 673 C CA . ASP A 1 88 ? -8.856 -4.542 17.160 1.00 59.12 88 ASP A CA 1
ATOM 674 C C . ASP A 1 88 ? -8.748 -4.389 18.690 1.00 59.12 88 ASP A C 1
ATOM 676 O O . ASP A 1 88 ? -9.706 -4.630 19.427 1.00 59.12 88 ASP A O 1
ATOM 680 N N . SER A 1 89 ? -7.587 -3.951 19.185 1.00 56.28 89 SER A N 1
ATOM 681 C CA . SER A 1 89 ? -7.332 -3.797 20.621 1.00 56.28 89 SER A CA 1
ATOM 682 C C . SER A 1 89 ? -7.845 -2.473 21.208 1.00 56.28 89 SER A C 1
ATOM 684 O O . SER A 1 89 ? -7.855 -2.327 22.428 1.00 56.28 89 SER A O 1
ATOM 686 N N . GLN A 1 90 ? -8.292 -1.514 20.385 1.00 50.28 90 GLN A N 1
ATOM 687 C CA . GLN A 1 90 ? -8.734 -0.186 20.849 1.00 50.28 90 GLN A CA 1
ATOM 688 C C . GLN A 1 90 ? -10.259 0.035 20.803 1.00 50.28 90 GLN A C 1
ATOM 690 O O . GLN A 1 90 ? -10.734 1.046 21.309 1.00 50.28 90 GLN A O 1
ATOM 695 N N . VAL A 1 91 ? -11.051 -0.913 20.283 1.00 49.69 91 VAL A N 1
ATOM 696 C CA . VAL A 1 91 ? -12.523 -0.773 20.163 1.00 49.69 91 VAL A CA 1
ATOM 697 C C . VAL A 1 91 ? -13.293 -1.265 21.410 1.00 49.69 91 VAL A C 1
ATOM 699 O O . VAL A 1 91 ? -14.504 -1.109 21.494 1.00 49.69 91 VAL A O 1
ATOM 702 N N . LYS A 1 92 ? -12.627 -1.810 22.442 1.00 40.22 92 LYS A N 1
ATOM 703 C CA . LYS A 1 92 ? -13.300 -2.322 23.663 1.00 40.22 92 LYS A CA 1
ATOM 704 C C . LYS A 1 92 ? -13.391 -1.353 24.850 1.00 40.22 92 LYS A C 1
ATOM 706 O O . LYS A 1 92 ? -13.865 -1.758 25.908 1.00 40.22 92 LYS A O 1
ATOM 711 N N . SER A 1 93 ? -12.993 -0.093 24.697 1.00 48.12 93 SER A N 1
ATOM 712 C CA . SER A 1 93 ? -12.899 0.840 25.829 1.00 48.12 93 SER A CA 1
ATOM 713 C C . SER A 1 93 ? -13.556 2.186 25.546 1.00 48.12 93 SER A C 1
ATOM 715 O O . SER A 1 93 ? -12.871 3.196 25.628 1.00 48.12 93 SER A O 1
ATOM 717 N N . GLN A 1 94 ? -14.851 2.212 25.206 1.00 43.75 94 GLN A N 1
ATOM 718 C CA . GLN A 1 94 ? -15.727 3.383 25.403 1.00 43.75 94 GLN A CA 1
ATOM 719 C C . GLN A 1 94 ? -17.194 3.050 25.077 1.00 43.75 94 GLN A C 1
ATOM 721 O O . GLN A 1 94 ? -17.788 3.602 24.166 1.00 43.75 94 GLN A O 1
ATOM 726 N N . ASP A 1 95 ? -17.781 2.150 25.861 1.00 47.97 95 ASP A N 1
ATOM 727 C CA . ASP A 1 95 ? -19.222 2.161 26.126 1.00 47.97 95 ASP A CA 1
ATOM 728 C C . ASP A 1 95 ? -19.393 1.962 27.634 1.00 47.97 95 ASP A C 1
ATOM 730 O O . ASP A 1 95 ? -19.250 0.850 28.142 1.00 47.97 95 ASP A O 1
ATOM 734 N N . ASN A 1 96 ? -19.593 3.065 28.365 1.00 39.75 96 ASN A N 1
ATOM 735 C CA . ASN A 1 96 ? -20.526 3.120 29.492 1.00 39.75 96 ASN A CA 1
ATOM 736 C C . ASN A 1 96 ? -20.678 4.531 30.086 1.00 39.75 96 ASN A C 1
ATOM 738 O O . ASN A 1 96 ? -19.708 5.201 30.433 1.00 39.75 96 ASN A O 1
ATOM 742 N N . SER A 1 97 ? -21.949 4.861 30.328 1.00 40.97 97 SER A N 1
ATOM 743 C CA . SER A 1 97 ? -22.523 5.926 31.165 1.00 40.97 97 SER A CA 1
ATOM 744 C C . SER A 1 97 ? -22.677 7.338 30.578 1.00 40.97 97 SER A C 1
ATOM 746 O O . SER A 1 97 ? -21.987 8.280 30.950 1.00 40.97 97 SER A O 1
ATOM 748 N N . SER A 1 98 ? -23.741 7.518 29.791 1.00 44.59 98 SER A N 1
ATOM 749 C CA . SER A 1 98 ? -24.608 8.690 29.962 1.00 44.59 98 SER A CA 1
ATOM 750 C C . SER A 1 98 ? -25.701 8.318 30.968 1.00 44.59 98 SER A C 1
ATOM 752 O O . SER A 1 98 ? -26.650 7.616 30.628 1.00 44.59 98 SER A O 1
ATOM 754 N N . GLN A 1 99 ? -25.544 8.733 32.227 1.00 48.69 99 GLN A N 1
ATOM 755 C CA . GLN A 1 99 ? -26.677 8.890 33.140 1.00 48.69 99 GLN A CA 1
ATOM 756 C C . GLN A 1 99 ? -27.051 10.366 33.143 1.00 48.69 99 GLN A C 1
ATOM 758 O O . GLN A 1 99 ? -26.363 11.204 33.717 1.00 48.69 99 GLN A O 1
ATOM 763 N N . GLU A 1 100 ? -28.140 10.656 32.448 1.00 50.84 100 GLU A N 1
ATOM 764 C CA . GLU A 1 100 ? -28.848 11.922 32.491 1.00 50.84 100 GLU A CA 1
ATOM 765 C C . GLU A 1 100 ? -29.634 11.976 33.810 1.00 50.84 100 GLU A C 1
ATOM 767 O O . GLU A 1 100 ? -30.526 11.160 34.055 1.00 50.84 100 GLU A O 1
ATOM 772 N N . LYS A 1 101 ? -29.271 12.909 34.689 1.00 43.56 101 LYS A N 1
ATOM 773 C CA . LYS A 1 101 ? -30.175 13.448 35.705 1.00 43.56 101 LYS A CA 1
ATOM 774 C C . LYS A 1 101 ? -29.894 14.932 35.871 1.00 43.56 101 LYS A C 1
ATOM 776 O O . LYS A 1 101 ? -28.848 15.313 36.384 1.00 43.56 101 LYS A O 1
ATOM 781 N N . GLU A 1 102 ? -30.873 15.727 35.482 1.00 39.56 102 GLU A N 1
ATOM 782 C CA . GLU A 1 102 ? -31.089 17.091 35.950 1.00 39.56 102 GLU A CA 1
ATOM 783 C C . GLU A 1 102 ? -32.583 17.236 36.289 1.00 39.56 102 GLU A C 1
ATOM 785 O O . GLU A 1 102 ? -33.397 16.493 35.725 1.00 39.56 102 GLU A O 1
ATOM 790 N N . PRO A 1 103 ? -32.982 18.242 37.080 1.00 63.00 103 PRO A N 1
ATOM 791 C CA . PRO A 1 103 ? -32.315 18.847 38.236 1.00 63.00 103 PRO A CA 1
ATOM 792 C C . PRO A 1 103 ? -33.020 18.510 39.567 1.00 63.00 103 PRO A C 1
ATOM 794 O O . PRO A 1 103 ? -34.216 18.136 39.561 1.00 63.00 103 PRO A O 1
#

Sequence (103 aa):
MKQTNLILYVTYFSQEKICFLTVGDEKGAGLFLLSGPEIFIKEVGPKVAEILNGKGSINRGNYQGKANKLSQKGKAEKLIQETLSSKDSQVKSQDNSSQEKEP

Organism: Magallana gigas (NCBI:txid29159)

Nearest PDB structures (foldseek):
  3mxb-assembly2_S  TM=3.816E-01  e=2.317E-01  Chlamydomonas reinhardtii
  3mxa-assembly1_A  TM=3.202E-01  e=2.944E-01  Chlamydomonas reinhardtii
  1t9i-assembly1_A  TM=3.788E-01  e=5.684E-01  Chlamydomonas reinhardtii
  3mx9-assembly1_A  TM=3.309E-01  e=7.220E-01  Chlamydomonas reinhardtii
  1af5-assembly1_A-2  TM=3.557E-01  e=1.237E+00  Chlamydomonas reinhardtii

Foldseek 3Di:
DDDFPKDWDWDADPPFRWIWIWIHDLAFKTKIKIAGALVLCVVLLVVLQVQLVWDWDDDPRMTMTMGGGNPSVVVSVVSSVVVVVVVVVVPPPDDDDPDDDDD

Radius of gyration: 18.13 Å; Cα contacts (8 Å, |Δi|>4): 166; chains: 1; bounding box: 44×30×66 Å

Solvent-accessible surface area (backbone atoms only — not comparable to full-atom values): 5940 Å² total; per-residue (Å²): 134,83,88,75,75,72,47,78,46,79,48,79,41,86,92,66,67,30,37,43,37,38,40,29,35,64,85,29,50,34,39,38,38,37,37,39,53,67,71,55,34,68,65,46,35,61,55,40,22,54,59,18,65,32,50,63,48,78,56,95,72,23,24,34,31,44,23,53,30,43,67,37,47,66,60,38,51,49,52,54,52,52,53,52,63,55,52,69,73,65,75,83,77,83,88,85,82,89,78,89,82,85,134

Secondary structure (DSSP, 8-state):
------EEEEEEETTTTEEEEEEE-TTS-EEEEEES-HHHHHHHHHHHHHHTT-EEEEETTEEEEEES-GGGHHHHHHHHHHHHHHHTTTTTS----------

=== Feature glossary ===
Key to the feature types in this record:

pLDDT. pLDDT is the predicted lDDT-Cα score: AlphaFold's confidence that the local environment of each residue (all inter-atomic distances within 15 Å) is correctly placed. It is a per-residue number between 0 and 100, with higher meaning more reliable.

Radius of gyration, Cα contacts, bounding box. The geometric summary reports three shape descriptors. Rg (radius of gyration) measures how spread out the Cα atoms are about their centre of mass; compact globular proteins have small Rg, elongated or unfolded ones large. Cα contacts (<8 Å, |i−j|>4) count long-range residue pairs in spatial proximity — high for tightly packed folds, near zero for rods or random coil. The bounding-box extents give the protein's footprint along x, y, z in Å.

Backbone torsions (φ/ψ). Backbone dihedral angles. Every residue except chain termini has a φ (preceding-C → N → Cα → C) and a ψ (N → Cα → C → next-N). They are reported in degrees following the IUPAC sign convention. Secondary structure is essentially a statement about which (φ, ψ) basin each residue occupies.

Contact-map, Ramachandran, and PAE plots. Plot images: a contact map (which residues are close in 3D, as an N×N binary image), a Ramachandran scatter (backbone torsion angles, revealing secondary-structure composition at a glance), and — for AlphaFold structures — a PAE heatmap (pairwise prediction confidence).

Predicted aligned error. Predicted Aligned Error (PAE) is an AlphaFold confidence matrix: entry (i, j) is the expected error in the position of residue j, in ångströms, when the prediction is superimposed on the true structure at residue i. Low PAE within a block of residues means that block is internally rigid and well-predicted; high PAE between two blocks means their relative placement is uncertain even if each block individually is confident.

Secondary structure (3-state, P-SEA). Three-state secondary structure (P-SEA) collapses the eight DSSP classes into helix (a), strand (b), and coil (c). P-SEA assigns these from Cα geometry alone — distances and angles — without requiring backbone oxygens, so it works on any Cα trace.

Solvent-accessible surface area. Solvent-accessible surface area (SASA) is the area in Å² traced out by the centre of a 1.4 Å probe sphere (a water molecule) rolled over the protein's van der Waals surface (Shrake–Rupley / Lee–Richards construction). Buried residues have near-zero SASA; fully exposed residues can exceed 200 Å². The total SASA scales roughly with the number of surface residues.

Foldseek 3Di. The Foldseek 3Di string encodes local tertiary geometry as a 20-letter alphabet — one character per residue — derived from the relative positions of nearby Cα atoms. Unlike the amino-acid sequence, 3Di is a direct function of the 3D structure, so two proteins with the same fold have similar 3Di strings even at low sequence identity.

B-factor. For experimental (PDB) structures, the B-factor (temperature factor) quantifies the positional spread of each atom in the crystal — a combination of thermal vibration and static disorder — in units of Å². High B-factors mark flexible loops or poorly resolved regions; low B-factors mark the rigid, well-ordered core.

mmCIF coordinates. The mmCIF block holds the 3D Cartesian coordinates of each backbone atom (N, Cα, C, O) in ångströms. mmCIF is the PDB's canonical archive format — a tagged-loop text representation of the atomic model.

InterPro / GO / CATH / organism. Functional annotations link the protein to curated databases. InterPro entries identify conserved domains and families by matching the sequence against member-database signatures (Pfam, PROSITE, CDD, …). Gene Ontology (GO) terms describe molecular function, biological process, and cellular component in a controlled vocabulary. CATH places the structure in a hierarchical fold classification (Class/Architecture/Topology/Homologous-superfamily). The organism is the source species.

Rendered structure images. Structure images are PyMOL renders from six orthogonal camera directions. Cartoon representation draws helices as coils and strands as arrows; sticks shows the backbone as bonds; surface shows the solvent-excluded envelope. Rainbow coloring maps sequence position to hue (blue→red, N→C); chain coloring assigns a distinct color per polypeptide.

Sequence. This is the polypeptide sequence — one letter per residue, N-termin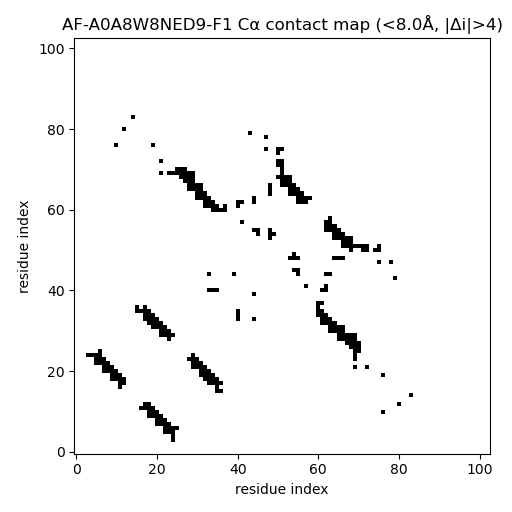us first. Length ranges from a few dozen residues for small domains to over a thousand for large multi-domain proteins.

Secondary structure (8-state, DSSP). The SS8 string is DSSP's per-residue secondary-structure call. α-helix (H) means an i→i+4 H-bond ladder; β-strand (E) means the residue participates in a β-sheet; 3₁₀ (G) and π (I) are tighter and wider helices; T/S are turns/bends; '-' is loop.

Nearest PDB structures. Structural nearest neighbors (via Foldseek easy-search vs the PDB). Reported per hit: target PDB id, E-value, and alignment TM-score. A TM-score above ~0.5 is the conventional threshold for 'same fold'.